Protein AF-A0A9E4RYE3-F1 (afdb_monomer_lite)

pLDDT: mean 80.47, std 14.56, range [43.38, 95.25]

Structure (mmCIF, N/CA/C/O backbone):
data_AF-A0A9E4RYE3-F1
#
_entry.id   AF-A0A9E4RYE3-F1
#
loop_
_atom_site.group_PDB
_atom_site.id
_atom_site.type_symbol
_atom_site.label_atom_id
_atom_site.label_alt_id
_atom_site.label_comp_id
_atom_site.label_asym_id
_atom_site.label_entity_id
_atom_site.label_seq_id
_atom_site.pdbx_PDB_ins_code
_atom_site.Cartn_x
_atom_site.Cartn_y
_atom_site.Cartn_z
_atom_site.occupancy
_atom_site.B_iso_or_equiv
_atom_site.auth_seq_id
_atom_site.auth_comp_id
_atom_site.auth_asym_id
_atom_site.auth_atom_id
_atom_site.pdbx_PDB_model_num
ATOM 1 N N . MET A 1 1 ? 30.642 21.726 -8.126 1.00 49.19 1 MET A N 1
ATOM 2 C CA . MET A 1 1 ? 31.256 20.534 -8.752 1.00 49.19 1 MET A CA 1
ATOM 3 C C . MET A 1 1 ? 30.302 19.341 -8.926 1.00 49.19 1 MET A C 1
ATOM 5 O O . MET A 1 1 ? 30.616 18.494 -9.735 1.00 49.19 1 MET A O 1
ATOM 9 N N . GLY A 1 2 ? 29.112 19.271 -8.304 1.00 56.47 2 GLY A N 1
ATOM 10 C CA . GLY A 1 2 ? 28.327 18.016 -8.285 1.00 56.47 2 GLY A CA 1
ATOM 11 C C . GLY A 1 2 ? 27.416 17.664 -9.479 1.00 56.47 2 GLY A C 1
ATOM 12 O O . GLY A 1 2 ? 26.983 16.526 -9.562 1.00 56.47 2 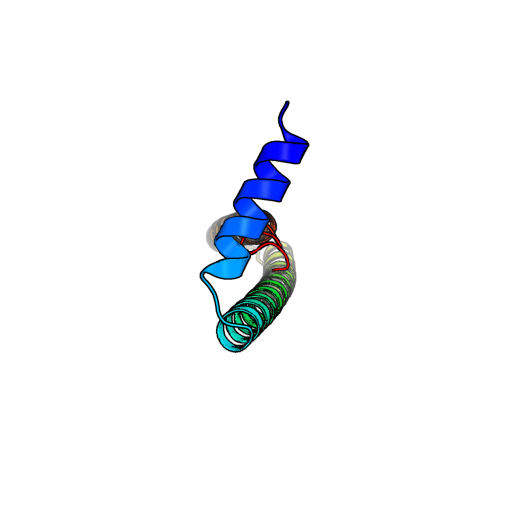GLY A O 1
ATOM 13 N N . SER A 1 3 ? 27.087 18.578 -10.402 1.00 56.88 3 SER A N 1
ATOM 14 C CA . SER A 1 3 ? 26.075 18.306 -11.454 1.00 56.88 3 SER A CA 1
ATOM 15 C C . SER A 1 3 ? 26.663 17.743 -12.759 1.00 56.88 3 SER A C 1
ATOM 17 O O . SER A 1 3 ? 26.072 16.856 -13.380 1.00 56.88 3 SER A O 1
ATOM 19 N N . GLN A 1 4 ? 27.841 18.221 -13.170 1.00 62.69 4 GLN A N 1
ATOM 20 C CA . GLN A 1 4 ? 28.474 17.796 -14.425 1.00 62.69 4 GLN A CA 1
ATOM 21 C C . GLN A 1 4 ? 29.084 16.39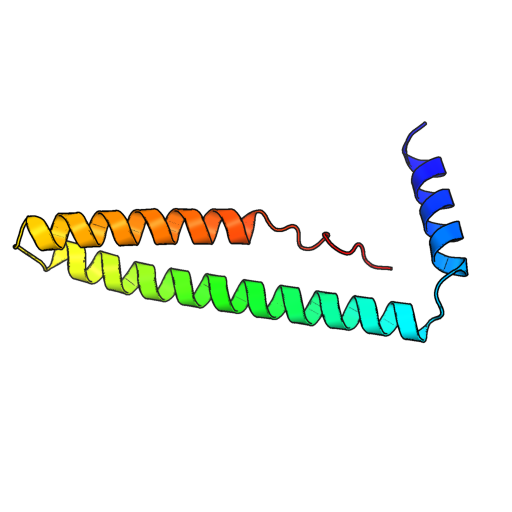5 -14.330 1.00 62.69 4 GLN A C 1
ATOM 23 O O . GLN A 1 4 ? 28.947 15.626 -15.276 1.00 62.69 4 GLN A O 1
ATOM 28 N N . GLU A 1 5 ? 29.686 16.034 -13.19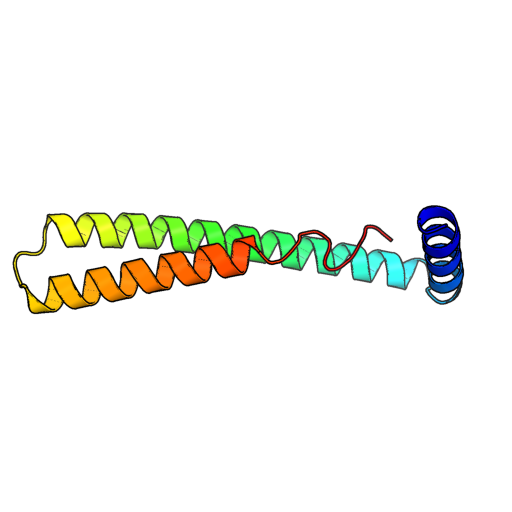4 1.00 67.19 5 GLU A N 1
ATOM 29 C CA . GLU A 1 5 ? 30.179 14.671 -12.948 1.00 67.19 5 GLU A CA 1
ATOM 30 C C . GLU A 1 5 ? 29.039 13.655 -12.922 1.00 67.19 5 GLU A C 1
ATOM 32 O O . GLU A 1 5 ? 29.127 12.631 -13.589 1.00 67.19 5 GLU A O 1
ATOM 37 N N . LEU A 1 6 ? 27.923 13.977 -12.261 1.00 65.00 6 LEU A N 1
ATOM 38 C CA . LEU A 1 6 ? 26.743 13.109 -12.225 1.00 65.00 6 LEU A CA 1
ATOM 39 C C . LEU A 1 6 ? 26.160 12.886 -13.626 1.00 65.00 6 LEU A C 1
ATOM 41 O O . LEU A 1 6 ? 25.796 11.773 -13.990 1.00 65.00 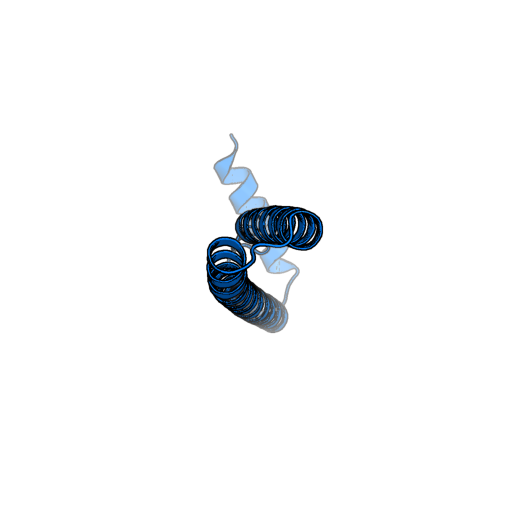6 LEU A O 1
ATOM 45 N N . SER A 1 7 ? 26.119 13.944 -14.437 1.00 66.44 7 SER A N 1
ATOM 46 C CA . SER A 1 7 ? 25.646 13.884 -15.826 1.00 66.44 7 SER A CA 1
ATOM 47 C C . SER A 1 7 ? 26.586 13.095 -16.741 1.00 66.44 7 SER A C 1
ATOM 49 O O . SER A 1 7 ? 26.149 12.562 -17.759 1.00 66.44 7 SER A O 1
ATOM 51 N N . ARG A 1 8 ? 27.880 13.043 -16.407 1.00 68.94 8 ARG A N 1
ATOM 52 C CA . ARG A 1 8 ? 28.902 12.307 -17.158 1.00 68.94 8 ARG A CA 1
ATOM 53 C C . ARG A 1 8 ? 28.881 10.825 -16.801 1.00 68.94 8 ARG A C 1
ATOM 55 O O . ARG A 1 8 ? 28.762 10.008 -17.704 1.00 68.94 8 ARG A O 1
ATOM 62 N N . LEU A 1 9 ? 28.843 10.514 -15.506 1.00 66.19 9 LEU A N 1
ATOM 63 C CA . LEU A 1 9 ? 28.688 9.156 -14.986 1.00 66.19 9 LEU A CA 1
ATOM 64 C C . LEU A 1 9 ? 27.399 8.507 -15.514 1.00 66.19 9 LEU A C 1
ATOM 66 O O . LEU A 1 9 ? 27.408 7.367 -15.958 1.00 66.19 9 LEU A O 1
ATOM 70 N N . ARG A 1 10 ? 26.298 9.274 -15.561 1.00 62.06 10 ARG A N 1
ATOM 71 C CA . ARG A 1 10 ? 25.035 8.839 -16.180 1.00 62.06 10 ARG A CA 1
ATOM 72 C C . ARG A 1 10 ? 25.201 8.448 -17.643 1.00 62.06 10 ARG A C 1
ATOM 74 O O . ARG A 1 10 ? 24.625 7.459 -18.065 1.00 62.06 10 ARG A O 1
ATOM 81 N N . ARG A 1 11 ? 25.975 9.219 -18.409 1.00 63.66 11 ARG A N 1
ATOM 82 C CA . ARG A 1 11 ? 26.177 8.999 -19.846 1.00 63.66 11 ARG A CA 1
ATOM 83 C C . ARG A 1 11 ? 27.099 7.815 -20.130 1.00 63.66 11 ARG A C 1
ATOM 85 O O . ARG A 1 11 ? 26.899 7.129 -21.121 1.00 63.66 11 ARG A O 1
ATOM 92 N N . GLU A 1 12 ? 28.088 7.590 -19.270 1.00 66.62 12 GLU A N 1
ATOM 93 C CA . GLU A 1 12 ? 28.980 6.427 -19.337 1.00 66.62 12 GLU A CA 1
ATOM 94 C C . GLU A 1 12 ? 28.219 5.137 -19.011 1.00 66.62 12 GLU A C 1
ATOM 96 O O . GLU A 1 12 ? 28.297 4.189 -19.782 1.00 66.62 12 GLU A O 1
ATOM 101 N N . ILE A 1 13 ? 27.370 5.147 -17.976 1.00 63.94 13 ILE A N 1
ATOM 102 C CA . ILE A 1 13 ? 26.438 4.044 -17.688 1.00 63.94 13 ILE A CA 1
ATOM 103 C C . ILE A 1 13 ? 25.488 3.806 -18.878 1.00 63.94 13 ILE A C 1
ATOM 105 O O . ILE A 1 13 ? 25.239 2.664 -19.248 1.00 63.94 13 ILE A O 1
ATOM 109 N N . TRP A 1 14 ? 25.001 4.874 -19.523 1.00 59.22 14 TRP A N 1
ATOM 110 C CA . TRP A 1 14 ? 24.121 4.802 -20.701 1.00 59.22 14 TRP A CA 1
ATOM 111 C C . TRP A 1 14 ? 24.751 4.067 -21.892 1.00 59.22 14 TRP A C 1
ATOM 113 O O . TRP A 1 14 ? 24.036 3.469 -22.683 1.00 59.22 14 TRP A O 1
ATOM 123 N N . GLN A 1 15 ? 26.080 4.096 -22.030 1.00 63.06 15 GLN A N 1
ATOM 124 C CA . GLN A 1 15 ? 26.772 3.367 -23.097 1.00 63.06 15 GLN A CA 1
ATOM 125 C C . GLN A 1 15 ? 26.982 1.879 -22.784 1.00 63.06 15 GLN A C 1
ATOM 127 O O . GLN A 1 15 ? 27.258 1.111 -23.705 1.00 63.06 15 GLN A O 1
ATOM 132 N N . GLU A 1 16 ? 26.850 1.460 -21.523 1.00 65.06 16 GLU A N 1
ATOM 133 C CA . GLU A 1 16 ? 26.976 0.051 -21.124 1.00 65.06 16 GLU A CA 1
ATOM 134 C C . GLU A 1 16 ? 25.665 -0.739 -21.276 1.00 65.06 16 GLU A C 1
ATOM 136 O O . GLU A 1 16 ? 25.699 -1.969 -21.356 1.00 65.06 16 GLU A O 1
ATOM 141 N N . PHE A 1 17 ? 24.519 -0.055 -21.364 1.00 67.62 17 PHE A N 1
ATOM 142 C CA . PHE A 1 17 ? 23.210 -0.673 -21.576 1.00 67.62 17 PHE A CA 1
ATOM 143 C C . PHE A 1 17 ? 22.735 -0.512 -23.023 1.00 67.62 17 PHE A C 1
ATOM 145 O O . PHE A 1 17 ? 22.861 0.542 -23.635 1.00 67.62 17 PHE A O 1
ATOM 152 N N . SER A 1 18 ? 22.140 -1.568 -23.571 1.00 77.38 18 SER A N 1
ATOM 153 C CA . SER A 1 18 ? 21.386 -1.492 -24.826 1.00 77.38 18 SER A CA 1
ATOM 154 C C . SER A 1 18 ? 20.031 -0.806 -24.621 1.00 77.38 18 SER A C 1
ATOM 156 O O . SER A 1 18 ? 19.450 -0.899 -23.537 1.00 77.38 18 SER A O 1
ATOM 158 N N . ASP A 1 19 ? 19.477 -0.212 -25.682 1.00 77.88 19 ASP A N 1
ATOM 159 C CA . ASP A 1 19 ? 18.137 0.400 -25.676 1.00 77.88 19 ASP A CA 1
ATOM 160 C C . ASP A 1 19 ? 17.068 -0.553 -25.104 1.00 77.88 19 ASP A C 1
ATOM 162 O O . ASP A 1 19 ? 16.248 -0.161 -24.278 1.00 77.88 19 ASP A O 1
ATOM 166 N N . ALA A 1 20 ? 17.143 -1.846 -25.444 1.00 76.94 20 ALA A N 1
ATOM 167 C CA . ALA A 1 20 ? 16.226 -2.869 -24.938 1.00 76.94 20 ALA A CA 1
ATOM 168 C C . ALA A 1 20 ? 16.327 -3.082 -23.413 1.00 76.94 20 ALA A C 1
ATOM 170 O O . ALA A 1 20 ? 15.332 -3.380 -22.752 1.00 76.94 20 ALA A O 1
ATOM 171 N N . GLN A 1 21 ? 17.523 -2.942 -22.831 1.00 78.50 21 GLN A N 1
ATOM 172 C CA . GLN A 1 21 ? 17.710 -3.031 -21.379 1.00 78.50 21 GLN A CA 1
ATOM 173 C C . GLN A 1 21 ? 17.178 -1.781 -20.676 1.00 78.50 21 GLN A C 1
ATOM 175 O O . GLN A 1 21 ? 16.580 -1.898 -19.608 1.00 78.50 21 GLN A O 1
ATOM 180 N N . VAL A 1 22 ? 17.347 -0.606 -21.285 1.00 78.69 22 VAL A N 1
ATOM 181 C CA . VAL A 1 22 ? 16.779 0.653 -20.787 1.00 78.69 22 VAL A CA 1
ATOM 182 C C . VAL A 1 22 ? 15.247 0.601 -20.795 1.00 78.69 22 VAL A C 1
ATOM 184 O O . VAL A 1 22 ? 14.617 0.908 -19.781 1.00 78.69 22 VAL A O 1
ATOM 187 N N . GLU A 1 23 ? 14.635 0.138 -21.887 1.00 80.50 23 GLU A N 1
ATOM 188 C CA . GLU A 1 23 ? 13.182 -0.055 -21.987 1.00 80.50 23 GLU A CA 1
ATOM 189 C C . GLU A 1 23 ? 12.652 -1.039 -20.936 1.00 80.50 23 GLU A C 1
ATOM 191 O O . GLU A 1 23 ? 11.663 -0.749 -20.258 1.00 80.50 23 GLU A O 1
ATOM 196 N N . LEU A 1 24 ? 13.335 -2.173 -20.740 1.00 81.75 24 LEU A N 1
ATOM 197 C CA . LEU A 1 24 ? 12.966 -3.153 -19.717 1.00 81.75 24 LEU A CA 1
ATOM 198 C C . LEU A 1 24 ? 13.022 -2.553 -18.306 1.00 81.75 24 LEU A C 1
ATOM 200 O O . LEU A 1 24 ? 12.102 -2.755 -17.515 1.00 81.75 24 LEU A O 1
ATOM 204 N N . LEU A 1 25 ? 14.084 -1.813 -17.979 1.00 81.38 25 LEU A N 1
ATOM 205 C CA . LEU A 1 25 ? 14.234 -1.176 -16.669 1.00 81.38 25 LEU A CA 1
ATOM 206 C C . LEU A 1 25 ? 13.148 -0.121 -16.419 1.00 81.38 25 LEU A C 1
ATOM 208 O O . LEU A 1 25 ? 12.592 -0.071 -15.320 1.00 81.38 25 LEU A O 1
ATOM 212 N N . ASN A 1 26 ? 12.806 0.673 -17.436 1.00 80.88 26 ASN A N 1
ATOM 213 C CA . ASN A 1 26 ? 11.707 1.636 -17.364 1.00 80.88 26 ASN A CA 1
ATOM 214 C C . ASN A 1 26 ? 10.350 0.932 -17.164 1.00 80.88 26 ASN A C 1
ATOM 216 O O . ASN A 1 26 ? 9.586 1.326 -16.285 1.00 80.88 26 ASN A O 1
ATOM 220 N N . SER A 1 27 ? 10.077 -0.161 -17.886 1.00 85.06 27 SER A N 1
ATOM 221 C CA . SER A 1 27 ? 8.847 -0.949 -17.703 1.00 85.06 27 SER A CA 1
ATOM 222 C C . SER A 1 27 ? 8.748 -1.560 -16.300 1.00 85.06 27 SER A C 1
ATOM 224 O O . SER A 1 27 ? 7.695 -1.479 -15.669 1.00 85.06 27 SER A O 1
ATOM 226 N N . LEU A 1 28 ? 9.843 -2.120 -15.775 1.00 83.62 28 LEU A N 1
ATOM 227 C CA . LEU A 1 28 ? 9.877 -2.665 -14.415 1.00 83.62 28 LEU A CA 1
ATOM 228 C C . LEU A 1 28 ? 9.645 -1.576 -13.360 1.00 83.62 28 LEU A C 1
ATOM 230 O O . LEU A 1 28 ? 8.959 -1.822 -12.367 1.00 83.62 28 LEU A O 1
ATOM 234 N N . ARG A 1 29 ? 10.180 -0.367 -13.571 1.00 80.94 29 ARG A N 1
ATOM 235 C CA . ARG A 1 29 ? 9.932 0.784 -12.692 1.00 80.94 29 ARG A CA 1
ATOM 236 C C . ARG A 1 29 ? 8.450 1.147 -12.654 1.00 80.94 29 ARG A C 1
ATOM 238 O O . ARG A 1 29 ? 7.905 1.364 -11.567 1.00 80.94 29 ARG A O 1
ATOM 245 N N . ASP A 1 30 ? 7.809 1.217 -13.814 1.00 83.81 30 ASP A N 1
ATOM 246 C CA . ASP A 1 30 ? 6.405 1.609 -13.926 1.00 83.81 30 ASP A CA 1
ATOM 247 C C . ASP A 1 30 ? 5.486 0.548 -13.293 1.00 83.81 30 ASP A C 1
ATOM 249 O O . ASP A 1 30 ? 4.561 0.888 -12.546 1.00 83.81 30 ASP A O 1
ATOM 253 N N . ASP A 1 31 ? 5.802 -0.738 -13.473 1.00 88.06 31 ASP A N 1
ATOM 254 C CA . ASP A 1 31 ? 5.108 -1.854 -12.820 1.00 88.06 31 ASP A CA 1
ATOM 255 C C . ASP A 1 31 ? 5.242 -1.806 -11.291 1.00 88.06 31 ASP A C 1
ATOM 257 O O . ASP A 1 31 ? 4.253 -1.970 -10.567 1.00 88.06 31 ASP A O 1
ATOM 261 N N . ILE A 1 32 ? 6.453 -1.566 -10.776 1.00 85.75 32 ILE A N 1
ATOM 262 C CA . ILE A 1 32 ? 6.705 -1.453 -9.331 1.00 85.75 32 ILE A CA 1
ATOM 263 C C . ILE A 1 32 ? 5.953 -0.251 -8.753 1.00 85.75 32 ILE A C 1
ATOM 265 O O . ILE A 1 32 ? 5.284 -0.385 -7.726 1.00 85.75 32 ILE A O 1
ATOM 269 N N . SER A 1 33 ? 6.009 0.900 -9.426 1.00 84.25 33 SER A N 1
ATOM 270 C CA . SER A 1 33 ? 5.312 2.123 -9.007 1.00 84.25 33 SER A CA 1
ATOM 271 C C . SER A 1 33 ? 3.797 1.922 -8.968 1.00 84.25 33 SER A C 1
ATOM 273 O O . SER A 1 33 ? 3.145 2.271 -7.981 1.00 84.25 33 SER A O 1
ATOM 275 N N . SER A 1 34 ? 3.243 1.267 -9.989 1.00 87.19 34 SER A N 1
ATOM 276 C CA . SER A 1 34 ? 1.815 0.948 -10.072 1.00 87.19 34 SER A CA 1
ATOM 277 C C . SER A 1 34 ? 1.376 -0.007 -8.960 1.00 87.19 34 SER A C 1
ATOM 279 O O . SER A 1 34 ? 0.354 0.215 -8.305 1.00 87.19 34 SER A O 1
ATOM 281 N N . ARG A 1 35 ? 2.164 -1.057 -8.688 1.00 88.62 35 ARG A N 1
ATOM 282 C CA . ARG A 1 35 ? 1.896 -1.994 -7.584 1.00 88.62 35 ARG A CA 1
ATOM 283 C C . ARG A 1 35 ? 1.969 -1.305 -6.226 1.00 88.62 35 ARG A C 1
ATOM 285 O O . ARG A 1 35 ? 1.099 -1.538 -5.394 1.00 88.62 35 ARG A O 1
ATOM 292 N N . ARG A 1 36 ? 2.965 -0.440 -6.010 1.00 87.69 36 ARG A N 1
ATOM 293 C CA . ARG A 1 36 ? 3.110 0.346 -4.775 1.00 87.69 36 ARG A CA 1
ATOM 294 C C . ARG A 1 36 ? 1.872 1.203 -4.532 1.00 87.69 36 ARG A C 1
ATOM 296 O O . ARG A 1 36 ? 1.305 1.145 -3.446 1.00 87.69 36 ARG A O 1
ATOM 303 N N . TRP A 1 37 ? 1.436 1.951 -5.546 1.00 89.00 37 TRP A N 1
ATOM 304 C CA . TRP A 1 37 ? 0.237 2.784 -5.460 1.00 89.00 37 TRP A CA 1
ATOM 305 C C . TRP A 1 37 ? -1.007 1.962 -5.114 1.00 89.00 37 TRP A C 1
ATOM 307 O O . TRP A 1 37 ? -1.753 2.317 -4.205 1.00 89.00 37 TRP A O 1
ATOM 317 N N . LYS A 1 38 ? -1.189 0.815 -5.777 1.00 92.75 38 LYS A N 1
ATOM 318 C CA . LYS A 1 38 ? -2.300 -0.095 -5.487 1.00 92.75 38 LYS A CA 1
ATOM 319 C C . LYS A 1 38 ? -2.296 -0.572 -4.029 1.00 92.75 38 LYS A C 1
ATOM 321 O O . LYS A 1 38 ? -3.336 -0.531 -3.384 1.00 92.75 38 LYS A O 1
ATOM 326 N N . ILE A 1 39 ? -1.138 -0.970 -3.499 1.00 91.50 39 ILE A N 1
ATOM 327 C CA . ILE A 1 39 ? -1.011 -1.410 -2.100 1.00 91.50 39 ILE A CA 1
ATOM 328 C C . ILE A 1 39 ? -1.327 -0.263 -1.131 1.00 91.50 39 ILE A C 1
ATOM 330 O O . ILE A 1 39 ? -1.978 -0.488 -0.116 1.00 91.50 39 ILE A O 1
ATOM 334 N N . MET A 1 40 ? -0.893 0.967 -1.429 1.00 92.00 40 MET A N 1
ATOM 335 C CA . MET A 1 40 ? -1.217 2.130 -0.594 1.00 92.00 40 MET A CA 1
ATOM 336 C C . MET A 1 40 ? -2.730 2.370 -0.517 1.00 92.00 40 MET A C 1
ATOM 338 O O . MET A 1 40 ? -3.246 2.554 0.582 1.00 92.00 40 MET A O 1
ATOM 342 N N . LEU A 1 41 ? -3.438 2.278 -1.648 1.00 93.44 41 LEU A N 1
ATOM 343 C CA . LEU A 1 41 ? -4.901 2.387 -1.680 1.00 93.44 41 LEU A CA 1
ATOM 344 C C . LEU A 1 41 ? -5.580 1.277 -0.869 1.00 93.44 41 LEU A C 1
ATOM 346 O O . LEU A 1 41 ? -6.458 1.560 -0.061 1.00 93.44 41 LEU A O 1
ATOM 350 N N . GLU A 1 42 ? -5.140 0.026 -1.027 1.00 95.00 42 GLU A N 1
ATOM 351 C CA . GLU A 1 42 ? -5.675 -1.100 -0.248 1.00 95.00 42 GLU A CA 1
ATOM 352 C C . GLU A 1 42 ? -5.452 -0.904 1.264 1.00 95.00 42 GLU A C 1
ATOM 354 O O . GLU A 1 42 ? -6.329 -1.217 2.070 1.00 95.00 42 GLU A O 1
ATOM 359 N N . ILE A 1 43 ? -4.306 -0.346 1.672 1.00 94.38 43 ILE A N 1
ATOM 360 C CA . ILE A 1 43 ? -4.041 -0.009 3.078 1.00 94.38 43 ILE A CA 1
ATOM 361 C C . ILE A 1 43 ? -4.988 1.085 3.572 1.00 94.38 43 ILE A C 1
ATOM 363 O O . ILE A 1 43 ? -5.497 0.974 4.688 1.00 94.38 43 ILE A O 1
ATOM 367 N N . ASP A 1 44 ? -5.231 2.129 2.781 1.00 92.00 44 ASP A N 1
ATOM 368 C CA . ASP A 1 44 ? -6.145 3.207 3.162 1.00 92.00 44 ASP A CA 1
ATOM 369 C C . ASP A 1 44 ? -7.592 2.716 3.304 1.00 92.00 44 ASP A C 1
ATOM 371 O O . ASP A 1 44 ? -8.257 3.067 4.284 1.00 92.00 44 ASP A O 1
ATOM 375 N N . ASP A 1 45 ? -8.043 1.821 2.422 1.00 95.25 45 ASP A N 1
ATOM 376 C CA . ASP A 1 45 ? -9.348 1.165 2.541 1.00 95.25 45 ASP A CA 1
ATOM 377 C C . ASP A 1 45 ? -9.447 0.359 3.847 1.00 95.25 45 ASP A C 1
ATOM 379 O O . ASP A 1 45 ? -10.390 0.527 4.628 1.00 95.25 45 ASP A O 1
ATOM 383 N N . VAL A 1 46 ? -8.443 -0.479 4.145 1.00 94.69 46 VAL A N 1
ATOM 384 C CA . VAL A 1 46 ? -8.398 -1.268 5.391 1.00 94.69 46 VAL A CA 1
ATOM 385 C C . VAL A 1 46 ? -8.384 -0.362 6.622 1.00 94.69 46 VAL A C 1
ATOM 387 O O . VAL A 1 46 ? -9.084 -0.646 7.595 1.00 94.69 46 VAL A O 1
ATOM 390 N N . ARG A 1 47 ? -7.644 0.751 6.594 1.00 92.88 47 ARG A N 1
ATOM 391 C CA . ARG A 1 47 ? -7.647 1.736 7.686 1.00 92.88 47 ARG A CA 1
ATOM 392 C C . ARG A 1 47 ? -9.037 2.327 7.896 1.00 92.88 47 ARG A C 1
ATOM 394 O O . ARG A 1 47 ? -9.469 2.426 9.042 1.00 92.88 47 ARG A O 1
ATOM 401 N N . GLY A 1 48 ? -9.758 2.639 6.819 1.00 91.88 48 GLY A N 1
ATOM 402 C CA . GLY A 1 48 ? -11.153 3.077 6.884 1.00 91.88 48 GLY A CA 1
ATOM 403 C C . GLY A 1 48 ? -12.054 2.066 7.600 1.00 91.88 48 GLY A C 1
ATOM 404 O O . GLY A 1 48 ? -12.800 2.436 8.511 1.00 91.88 48 GLY A O 1
ATOM 405 N N . TYR A 1 49 ? -11.936 0.778 7.258 1.00 93.56 49 TYR A N 1
ATOM 406 C CA . TYR A 1 49 ? -12.676 -0.289 7.940 1.00 93.56 49 TYR A CA 1
ATOM 407 C C . TYR A 1 49 ? -12.298 -0.413 9.423 1.00 93.56 49 TYR A C 1
ATOM 409 O O . TYR A 1 49 ? -13.189 -0.477 10.272 1.00 93.56 49 TYR A O 1
ATOM 417 N N . VAL A 1 50 ? -11.001 -0.399 9.752 1.00 93.00 50 VAL A N 1
ATOM 418 C CA . VAL A 1 50 ? -10.510 -0.505 11.138 1.00 93.00 50 VAL A CA 1
ATOM 419 C C . VAL A 1 50 ? -11.016 0.659 11.988 1.00 93.00 50 VAL A C 1
ATOM 421 O O . VAL A 1 50 ? -11.560 0.421 13.063 1.00 93.00 50 VAL A O 1
ATOM 424 N N . THR A 1 51 ? -10.946 1.899 11.497 1.00 90.06 51 THR A N 1
ATOM 425 C CA . THR A 1 51 ? -11.498 3.070 12.200 1.00 90.06 51 THR A CA 1
ATOM 426 C C . THR A 1 51 ? -13.011 2.947 12.411 1.00 90.06 51 THR A C 1
ATOM 428 O O . THR A 1 51 ? -13.520 3.256 13.490 1.00 90.06 51 THR A O 1
ATOM 431 N N . GLY A 1 52 ? -13.750 2.430 11.424 1.00 90.12 52 GLY A N 1
ATOM 432 C CA . GLY A 1 52 ? -15.173 2.121 11.588 1.00 90.12 52 GLY A CA 1
ATOM 433 C C . GLY A 1 52 ? -15.430 1.114 12.718 1.00 90.12 52 GLY A C 1
ATOM 434 O O . GLY A 1 52 ? -16.323 1.316 13.546 1.00 90.12 52 GLY A O 1
ATOM 435 N N . MET A 1 53 ? -14.607 0.068 12.819 1.00 91.06 53 MET A N 1
ATOM 436 C CA . MET A 1 53 ? -14.707 -0.925 13.894 1.00 91.06 53 MET A CA 1
ATOM 437 C C . MET A 1 53 ? -14.325 -0.342 15.261 1.00 91.06 53 MET A C 1
ATOM 439 O O . MET A 1 53 ? -15.034 -0.588 16.234 1.00 91.06 53 MET A O 1
ATOM 443 N N . GLU A 1 54 ? -13.277 0.482 15.348 1.00 87.81 54 GLU A N 1
ATOM 444 C CA . GLU A 1 54 ? -12.839 1.135 16.595 1.00 87.81 54 GLU A CA 1
ATOM 445 C C . GLU A 1 54 ? -13.931 2.001 17.237 1.00 87.81 54 GLU A C 1
ATOM 447 O O . GLU A 1 54 ? -14.015 2.090 18.465 1.00 87.81 54 GLU A O 1
ATOM 452 N N . THR A 1 55 ? -14.772 2.638 16.417 1.00 87.62 55 THR A N 1
ATOM 453 C CA . THR A 1 55 ? -15.895 3.458 16.903 1.00 87.62 55 THR A CA 1
ATOM 454 C C . THR A 1 55 ? -17.083 2.624 17.386 1.00 87.62 55 THR A C 1
ATOM 456 O O . THR A 1 55 ? -17.868 3.096 18.207 1.00 87.62 55 THR A O 1
ATOM 459 N N . SER A 1 56 ? -17.202 1.381 16.912 1.00 89.88 56 SER A N 1
ATOM 460 C CA . SER A 1 56 ? -18.358 0.510 17.160 1.00 89.88 56 SER A CA 1
ATOM 461 C C . SER A 1 56 ? -18.103 -0.536 18.254 1.00 89.88 56 SER A C 1
ATOM 463 O O . SER A 1 56 ? -19.030 -0.941 18.957 1.00 89.88 56 SER A O 1
ATOM 465 N N . VAL A 1 57 ? -16.854 -0.978 18.423 1.00 92.75 57 VAL A N 1
ATOM 466 C CA . VAL A 1 57 ? -16.462 -2.017 19.385 1.00 92.75 57 VAL A CA 1
ATOM 467 C C . VAL A 1 57 ? -16.393 -1.458 20.810 1.00 92.75 57 VAL A C 1
ATOM 469 O O . VAL A 1 57 ? -15.704 -0.477 21.086 1.00 92.75 57 VAL A O 1
ATOM 472 N N . GLN A 1 58 ? -17.093 -2.125 21.732 1.00 90.50 58 GLN A N 1
ATOM 473 C CA . GLN A 1 58 ? -17.112 -1.791 23.164 1.00 90.50 58 GLN A CA 1
ATOM 474 C C . GLN A 1 58 ? -16.116 -2.618 23.988 1.00 90.50 58 GLN A C 1
ATOM 476 O O . GLN A 1 58 ? -15.756 -2.217 25.092 1.00 90.50 58 GLN A O 1
ATOM 481 N N . ASP A 1 59 ? -15.671 -3.761 23.461 1.00 94.88 59 ASP A N 1
ATOM 482 C CA . ASP A 1 59 ? -14.703 -4.633 24.126 1.00 94.88 59 ASP A CA 1
ATOM 483 C C . ASP A 1 59 ? -13.320 -3.946 24.191 1.00 94.88 59 ASP A C 1
ATOM 485 O O . ASP A 1 59 ? -12.738 -3.648 23.139 1.00 94.88 59 ASP A O 1
ATOM 489 N N . PRO A 1 60 ? -12.776 -3.687 25.397 1.00 90.31 60 PRO A N 1
ATOM 490 C CA . PRO A 1 60 ? -11.490 -3.015 25.564 1.00 90.31 60 PRO A CA 1
ATOM 491 C C . PRO A 1 60 ? -10.297 -3.763 24.956 1.00 90.31 60 PRO A C 1
ATOM 493 O O . PRO A 1 60 ? -9.374 -3.116 24.457 1.00 90.31 60 PRO A O 1
ATOM 496 N N . GLU A 1 61 ? -10.302 -5.098 24.978 1.00 93.12 61 GLU A N 1
ATOM 497 C CA . GLU A 1 61 ? -9.182 -5.898 24.472 1.00 93.12 61 GLU A CA 1
ATOM 498 C C . GLU A 1 61 ? -9.176 -5.886 22.942 1.00 93.12 61 GLU A C 1
ATOM 500 O O . GLU A 1 61 ? -8.146 -5.631 22.315 1.00 93.12 61 GLU A O 1
ATOM 505 N N . LEU A 1 62 ? -10.353 -6.032 22.324 1.00 91.81 62 LEU A N 1
ATOM 506 C CA . LEU A 1 62 ? -10.498 -5.874 20.875 1.00 91.81 62 LEU A CA 1
ATOM 507 C C . LEU A 1 62 ? -10.146 -4.455 20.425 1.00 91.81 62 LEU A C 1
ATOM 509 O O . LEU A 1 62 ? -9.492 -4.280 19.399 1.00 91.81 62 LEU A O 1
ATOM 513 N N . LYS A 1 63 ? -10.521 -3.433 21.201 1.00 91.69 63 LYS A N 1
ATOM 514 C CA . LYS A 1 63 ? -10.170 -2.043 20.897 1.00 91.69 63 LYS A CA 1
ATOM 515 C C . LYS A 1 63 ? -8.658 -1.822 20.902 1.00 91.69 63 LYS A C 1
ATOM 517 O O . LYS A 1 63 ? -8.140 -1.141 20.022 1.00 91.69 63 LYS A O 1
ATOM 522 N N . LYS A 1 64 ? -7.941 -2.426 21.851 1.00 91.88 64 LYS A N 1
ATOM 523 C CA . LYS A 1 64 ? -6.475 -2.381 21.905 1.00 91.88 64 LYS A CA 1
ATOM 524 C C . LYS A 1 64 ? -5.841 -3.035 20.673 1.00 91.88 64 LYS A C 1
ATOM 526 O O . LYS A 1 64 ? -4.937 -2.446 20.085 1.00 91.88 64 LYS A O 1
ATOM 531 N N . ILE A 1 65 ? -6.348 -4.197 20.253 1.00 93.69 65 ILE A N 1
ATOM 532 C CA . ILE A 1 65 ? -5.885 -4.888 19.038 1.00 93.69 65 ILE A CA 1
ATOM 533 C C . ILE A 1 65 ? -6.123 -4.019 17.796 1.00 93.69 65 ILE A C 1
ATOM 535 O O . ILE A 1 65 ? -5.225 -3.872 16.971 1.00 93.69 65 ILE A O 1
ATOM 539 N N . LEU A 1 66 ? -7.304 -3.408 17.666 1.00 93.06 66 LEU A N 1
ATOM 540 C CA . LEU A 1 66 ? -7.620 -2.532 16.532 1.00 93.06 66 LEU A CA 1
ATOM 541 C C . LEU A 1 66 ? -6.675 -1.325 16.457 1.00 93.06 66 LEU A C 1
ATOM 543 O O . LEU A 1 66 ? -6.154 -1.035 15.382 1.00 93.06 66 LEU A O 1
ATOM 547 N N . VAL A 1 67 ? -6.365 -0.702 17.599 1.00 91.06 67 VAL A N 1
ATOM 548 C CA . VAL A 1 67 ? -5.402 0.410 17.674 1.00 91.06 67 VAL A CA 1
ATOM 549 C C . VAL A 1 67 ? -3.996 -0.030 17.256 1.00 91.06 67 VAL A C 1
ATOM 551 O O . VAL A 1 67 ? -3.301 0.702 16.545 1.00 91.06 67 VAL A O 1
ATOM 554 N N . GLU A 1 68 ? -3.559 -1.225 17.659 1.00 93.75 68 GLU A N 1
ATOM 555 C CA . GLU A 1 68 ? -2.266 -1.783 17.249 1.00 93.75 68 GLU A CA 1
ATOM 556 C C . GLU A 1 68 ? -2.220 -2.036 15.734 1.00 93.75 68 GLU A C 1
ATOM 558 O O . GLU A 1 68 ? -1.277 -1.613 15.060 1.00 93.75 68 GLU A O 1
ATOM 563 N N . VAL A 1 69 ? -3.276 -2.631 15.172 1.00 93.56 69 VAL A N 1
ATOM 564 C CA . VAL A 1 69 ? -3.419 -2.844 13.723 1.00 93.56 69 VAL A CA 1
ATOM 565 C C . VAL A 1 69 ? -3.417 -1.511 12.969 1.00 93.56 69 VAL A C 1
ATOM 567 O O . VAL A 1 69 ? -2.680 -1.357 11.996 1.00 93.56 69 VAL A O 1
ATOM 570 N N . SER A 1 70 ? -4.178 -0.520 13.435 1.00 92.56 70 SER A N 1
ATOM 571 C CA . SER A 1 70 ? -4.248 0.827 12.852 1.00 92.56 70 SER A CA 1
ATOM 572 C C . SER A 1 70 ? -2.882 1.528 12.851 1.00 92.56 70 SER A C 1
ATOM 574 O O . SER A 1 70 ? -2.458 2.123 11.848 1.00 92.56 70 SER A O 1
ATOM 576 N N . THR A 1 71 ? -2.137 1.387 13.951 1.00 93.50 71 THR A N 1
ATOM 577 C CA . THR A 1 71 ? -0.765 1.895 14.078 1.00 93.50 71 THR A CA 1
ATOM 578 C C . THR A 1 71 ? 0.150 1.219 13.065 1.00 93.50 71 THR A C 1
ATOM 580 O O . THR A 1 71 ? 0.850 1.902 12.315 1.00 93.50 71 THR A O 1
ATOM 583 N N . ARG A 1 72 ? 0.085 -0.113 12.961 1.00 93.69 72 ARG A N 1
ATOM 584 C CA . ARG A 1 72 ? 0.916 -0.878 12.030 1.00 93.69 72 ARG A CA 1
ATOM 585 C C . ARG A 1 72 ? 0.618 -0.542 10.570 1.00 93.69 72 ARG A C 1
ATOM 587 O O . ARG A 1 72 ? 1.547 -0.368 9.788 1.00 93.69 72 ARG A O 1
ATOM 594 N N . LEU A 1 73 ? -0.653 -0.385 10.205 1.00 93.06 73 LEU A N 1
ATOM 595 C CA . LEU A 1 73 ? -1.058 0.045 8.862 1.00 93.06 73 LEU A CA 1
ATOM 596 C C . LEU A 1 73 ? -0.528 1.446 8.534 1.00 93.06 73 LEU A C 1
ATOM 598 O O . LEU A 1 73 ? -0.058 1.690 7.424 1.00 93.06 73 LEU A O 1
ATOM 602 N N . THR A 1 74 ? -0.535 2.354 9.513 1.00 92.00 74 THR A N 1
ATOM 603 C CA . THR A 1 74 ? 0.030 3.701 9.358 1.00 92.00 74 THR A CA 1
ATOM 604 C C . THR A 1 74 ? 1.546 3.663 9.144 1.00 92.00 74 THR A C 1
ATOM 606 O O . THR A 1 74 ? 2.068 4.417 8.320 1.00 92.00 74 THR A O 1
ATOM 609 N N . GLU A 1 75 ? 2.266 2.796 9.858 1.00 92.62 75 GLU A N 1
ATOM 610 C CA . GLU A 1 75 ? 3.702 2.581 9.644 1.00 92.62 75 GLU A CA 1
ATOM 611 C C . GLU A 1 75 ? 3.982 2.041 8.241 1.00 92.62 75 GLU A C 1
ATOM 613 O O . GLU A 1 75 ? 4.801 2.614 7.527 1.00 92.62 75 GLU A O 1
ATOM 618 N N . VAL A 1 76 ? 3.263 1.000 7.808 1.00 90.12 76 VAL A N 1
ATOM 619 C CA . VAL A 1 76 ? 3.442 0.407 6.472 1.00 90.12 76 VAL A CA 1
ATOM 620 C C . VAL A 1 76 ? 3.154 1.431 5.375 1.00 90.12 76 VAL A C 1
ATOM 622 O O . VAL A 1 76 ? 3.948 1.561 4.446 1.00 90.12 76 VAL A O 1
ATOM 625 N N . HIS A 1 77 ? 2.079 2.214 5.497 1.00 91.38 77 HIS A N 1
ATOM 626 C CA . HIS A 1 77 ? 1.780 3.277 4.538 1.00 91.38 77 HIS A CA 1
ATOM 627 C C . HIS A 1 77 ? 2.921 4.306 4.459 1.00 91.38 77 HIS A C 1
ATOM 629 O O . HIS A 1 77 ? 3.319 4.719 3.368 1.00 91.38 77 HIS A O 1
ATOM 635 N N . LYS A 1 78 ? 3.476 4.725 5.606 1.00 89.12 78 LYS A N 1
ATOM 636 C CA . LYS A 1 78 ? 4.614 5.659 5.648 1.00 89.12 78 LYS A CA 1
ATOM 637 C C . LYS A 1 78 ? 5.862 5.073 4.998 1.00 89.12 78 LYS A C 1
ATOM 639 O O . LYS A 1 78 ? 6.511 5.781 4.234 1.00 89.12 78 LYS A O 1
ATOM 644 N N . GLU A 1 79 ? 6.190 3.815 5.279 1.00 87.75 79 GLU A N 1
ATOM 645 C CA . GLU A 1 79 ? 7.340 3.142 4.668 1.00 87.75 79 GLU A CA 1
ATOM 646 C C . GLU A 1 79 ? 7.171 3.023 3.150 1.00 87.75 79 GLU A C 1
ATOM 648 O O . GLU A 1 79 ? 8.075 3.396 2.408 1.00 87.75 79 GLU A O 1
ATOM 653 N N . LEU A 1 80 ? 5.985 2.638 2.666 1.00 85.44 80 LEU A N 1
ATOM 654 C CA . LEU A 1 80 ? 5.687 2.609 1.230 1.00 85.44 80 LEU A CA 1
ATOM 655 C C . LEU A 1 80 ? 5.778 3.997 0.584 1.00 85.44 80 LEU A C 1
ATOM 657 O O . LEU A 1 80 ? 6.319 4.122 -0.510 1.00 85.44 80 LEU A O 1
ATOM 661 N N . SER A 1 81 ? 5.316 5.044 1.273 1.00 83.62 81 SER A N 1
ATOM 662 C CA . SER A 1 81 ? 5.394 6.431 0.785 1.00 83.62 81 SER A CA 1
ATOM 663 C C . SER A 1 81 ? 6.832 6.955 0.706 1.00 83.62 81 SER A C 1
ATOM 665 O O . SER A 1 81 ? 7.108 7.889 -0.042 1.00 83.62 81 SER A O 1
ATOM 667 N N . ARG A 1 82 ? 7.751 6.391 1.501 1.00 81.88 82 ARG A N 1
ATOM 668 C CA . ARG A 1 82 ? 9.171 6.769 1.512 1.00 81.88 82 ARG A CA 1
ATOM 669 C C . ARG A 1 82 ? 9.967 6.134 0.386 1.00 81.88 82 ARG A C 1
ATOM 671 O O . ARG A 1 82 ? 11.046 6.641 0.107 1.00 81.88 82 ARG A O 1
ATOM 678 N N . ILE A 1 83 ? 9.471 5.056 -0.227 1.00 70.62 83 ILE A N 1
ATOM 679 C CA . ILE A 1 83 ? 10.089 4.423 -1.397 1.00 70.62 83 ILE A CA 1
ATOM 680 C C . ILE A 1 83 ? 10.022 5.439 -2.543 1.00 70.62 83 ILE A C 1
ATOM 682 O O . ILE A 1 83 ? 8.930 5.651 -3.081 1.00 70.62 83 ILE A O 1
ATOM 686 N N . PRO A 1 84 ? 11.145 6.079 -2.924 1.00 62.25 84 PRO A N 1
ATOM 687 C CA . PRO A 1 84 ? 11.133 7.081 -3.981 1.00 62.25 84 PRO A CA 1
ATOM 688 C C . PRO A 1 84 ? 10.585 6.472 -5.274 1.00 62.25 84 PRO A C 1
ATOM 690 O O . PRO A 1 84 ? 10.916 5.336 -5.610 1.00 62.25 84 PRO A O 1
ATOM 693 N N . GLU A 1 85 ? 9.799 7.226 -6.046 1.00 56.66 85 GLU A N 1
ATOM 694 C CA . GLU A 1 85 ? 9.539 6.867 -7.458 1.00 56.66 85 GLU A CA 1
ATOM 695 C C . GLU A 1 85 ? 10.845 6.754 -8.259 1.00 56.66 85 GLU A C 1
ATOM 697 O O . GLU A 1 85 ? 10.930 6.019 -9.236 1.00 56.66 85 GLU A O 1
ATOM 702 N N . GLU A 1 86 ? 11.891 7.420 -7.773 1.00 52.28 86 GLU A N 1
ATOM 703 C CA . GLU A 1 86 ? 13.209 7.525 -8.385 1.00 52.28 86 GLU A CA 1
ATOM 704 C C . GLU A 1 86 ? 14.229 6.472 -7.915 1.00 52.28 86 GLU A C 1
ATOM 706 O O . GLU A 1 86 ? 15.424 6.668 -8.127 1.00 52.28 86 GLU A O 1
ATOM 711 N N . ILE A 1 87 ? 13.832 5.340 -7.302 1.00 48.41 87 ILE A N 1
ATOM 712 C CA .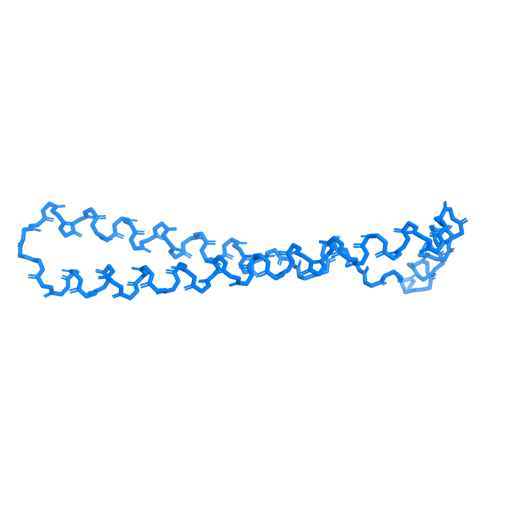 ILE A 1 87 ? 14.801 4.232 -7.069 1.00 48.41 87 ILE A CA 1
ATOM 713 C C . ILE A 1 87 ? 15.444 3.791 -8.395 1.00 48.41 87 ILE A C 1
ATOM 715 O O . ILE A 1 87 ? 16.566 3.287 -8.419 1.00 48.41 87 ILE A O 1
ATOM 719 N N . ILE A 1 88 ? 14.758 4.063 -9.505 1.00 43.38 88 ILE A N 1
ATOM 720 C CA . ILE A 1 88 ? 15.288 3.964 -10.849 1.00 43.38 88 ILE A CA 1
ATOM 721 C C . ILE A 1 88 ? 15.063 5.327 -11.528 1.00 43.38 88 ILE A C 1
ATOM 723 O O . ILE A 1 88 ? 13.921 5.628 -11.893 1.00 43.38 88 ILE A O 1
ATOM 727 N N . PRO A 1 89 ? 16.086 6.198 -11.656 1.00 46.00 89 PRO A N 1
ATOM 728 C CA . PRO A 1 89 ? 15.933 7.444 -12.404 1.00 46.00 89 PRO A CA 1
ATOM 729 C C . PRO A 1 89 ? 15.441 7.134 -13.827 1.00 46.00 89 PRO A C 1
ATOM 731 O O . PRO A 1 89 ? 15.761 6.063 -14.341 1.00 46.00 89 PRO A O 1
ATOM 734 N N . PRO A 1 90 ? 14.670 8.026 -14.482 1.00 46.41 90 PRO A N 1
ATOM 735 C CA . PRO A 1 90 ? 14.407 7.876 -15.909 1.00 46.41 90 PRO A CA 1
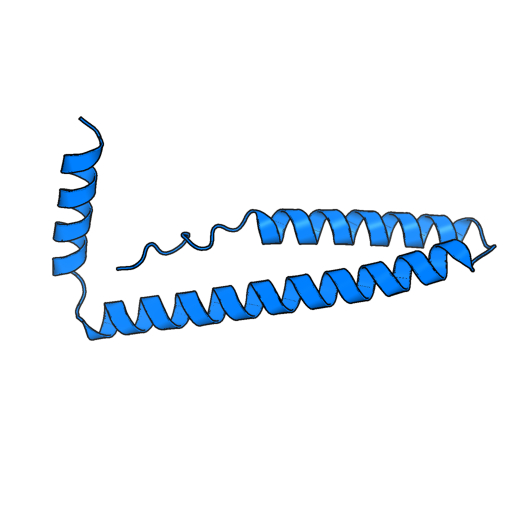ATOM 736 C C . PRO A 1 90 ? 15.754 7.759 -16.633 1.00 46.41 90 PRO A C 1
ATOM 738 O O . PRO A 1 90 ? 16.584 8.669 -16.538 1.00 46.41 90 PRO A O 1
ATOM 741 N N . PHE A 1 91 ? 15.982 6.594 -17.239 1.00 50.94 91 PHE A N 1
ATOM 742 C CA . PHE A 1 91 ? 17.180 6.269 -18.008 1.00 50.94 91 PHE A CA 1
ATOM 743 C C . PHE A 1 91 ? 17.027 6.744 -19.447 1.00 50.94 91 PHE A C 1
ATOM 745 O O . PHE A 1 91 ? 15.936 6.513 -20.019 1.00 50.94 91 PHE A O 1
#

Secondary structure (DSSP, 8-state):
-HHHHHHHHHHHHHHHS-HHHHHHHHHHHHHHHHHHHHHHHHHHHHHHHHHHHHHH---HHHHHHHHHHHHHHHHHHHHHHHS-GGGS---

Radius of gyration: 20.88 Å; chains: 1; bounding box: 50×26×51 Å

Sequence (91 aa):
MGSQELSRLRREIWQEFSDAQVELLNSLRDDISSRRWKIMLEIDDVRGYVTGMETSVQDPELKKILVEVSTRLTEVHKELSRIPEEIIPPF

Foldseek 3Di:
DPPVVVVVVVVVVVVVDDPVRLVVLVVVLVVVVVVLVVVLVVLVVVLVVLVVCLVVDPDPVVNVVSVVVNVVSVVVSVVSVPPDSVPPPND